Protein AF-A0A956YAU7-F1 (afdb_monomer_lite)

Radius of gyration: 21.34 Å; chains: 1; bounding box: 51×30×57 Å

Sequence (93 aa):
MMGSLARNSLTAFVAITIPLLLIVGSARLAMIPAFLHFNYALPGFEEDYYGFTIEDRLAYGFYALDYMLNGEGISYLADLTLPGEKCYPSQAS

Structure (mmCIF, N/CA/C/O backbone):
data_AF-A0A956YAU7-F1
#
_entry.id   AF-A0A956YAU7-F1
#
loop_
_atom_site.group_PDB
_atom_site.id
_atom_site.type_symbol
_atom_site.label_atom_id
_atom_site.label_alt_id
_atom_site.label_comp_id
_atom_site.label_asym_id
_atom_site.label_entity_id
_atom_site.label_seq_id
_atom_site.pdbx_PDB_ins_code
_atom_site.Cartn_x
_atom_site.Cartn_y
_atom_site.Cartn_z
_atom_site.occupancy
_atom_site.B_iso_or_equiv
_atom_site.auth_seq_id
_atom_site.auth_comp_id
_atom_site.auth_asym_id
_atom_site.auth_atom_id
_atom_site.pdbx_PDB_model_num
ATOM 1 N N . MET A 1 1 ? -30.392 3.796 35.685 1.00 61.03 1 MET A N 1
ATOM 2 C CA . MET A 1 1 ? -30.107 2.479 35.064 1.00 61.03 1 MET A CA 1
ATOM 3 C C . MET A 1 1 ? -29.847 2.593 33.554 1.00 61.03 1 MET A C 1
ATOM 5 O O . MET A 1 1 ? -28.791 2.155 33.118 1.00 61.03 1 MET A O 1
ATOM 9 N N . MET A 1 2 ? -30.708 3.276 32.781 1.00 62.25 2 MET A N 1
ATOM 10 C CA . MET A 1 2 ? -30.580 3.443 31.313 1.00 62.25 2 MET A CA 1
ATOM 11 C C . MET A 1 2 ? -29.246 4.064 30.829 1.00 62.25 2 MET A C 1
ATOM 13 O O . MET A 1 2 ? -28.623 3.551 29.906 1.00 62.25 2 MET A O 1
ATOM 17 N N . GLY A 1 3 ? -28.748 5.121 31.488 1.00 72.06 3 GLY A N 1
ATOM 18 C CA . GLY A 1 3 ? -27.503 5.801 31.080 1.00 72.06 3 GLY A CA 1
ATOM 19 C C . GLY A 1 3 ? -26.214 4.991 31.297 1.00 72.06 3 GLY A C 1
ATOM 20 O O . GLY A 1 3 ? -25.214 5.223 30.626 1.00 72.06 3 GLY A O 1
ATOM 21 N N . SER A 1 4 ? -26.239 4.009 32.204 1.00 74.44 4 SER A N 1
ATOM 22 C CA . SER A 1 4 ? -25.116 3.088 32.431 1.00 74.44 4 SER A CA 1
ATOM 23 C C . SER A 1 4 ? -25.000 2.067 31.295 1.00 74.44 4 SER A C 1
ATOM 25 O O . SER A 1 4 ? -23.913 1.827 30.776 1.00 74.44 4 SER A O 1
ATOM 27 N N . LEU A 1 5 ? -26.141 1.527 30.854 1.00 79.06 5 LEU A N 1
ATOM 28 C CA . LEU A 1 5 ? -26.213 0.540 29.777 1.00 79.06 5 LEU A CA 1
ATOM 29 C C . LEU A 1 5 ? -25.779 1.138 28.426 1.00 79.06 5 LEU A C 1
ATOM 31 O O . LEU A 1 5 ? -25.015 0.518 27.687 1.00 79.06 5 LEU A O 1
ATOM 35 N N . ALA A 1 6 ? -26.213 2.371 28.140 1.00 82.25 6 ALA A N 1
ATOM 36 C CA . ALA A 1 6 ? -25.831 3.106 26.933 1.00 82.25 6 ALA A CA 1
ATOM 37 C C . ALA A 1 6 ? -24.325 3.414 26.896 1.00 82.25 6 ALA A C 1
ATOM 39 O O . ALA A 1 6 ? -23.672 3.187 25.879 1.00 82.25 6 ALA A O 1
ATOM 40 N N . ARG A 1 7 ? -23.752 3.853 28.027 1.00 88.12 7 ARG A N 1
ATOM 41 C CA . ARG A 1 7 ? -22.307 4.096 28.147 1.00 88.12 7 ARG A CA 1
ATOM 42 C C . ARG A 1 7 ? -21.502 2.818 27.907 1.00 88.12 7 ARG A C 1
ATOM 44 O O . ARG A 1 7 ? -20.557 2.843 27.130 1.00 88.12 7 ARG A O 1
ATOM 51 N N . ASN A 1 8 ? -21.904 1.703 28.516 1.00 90.50 8 ASN A N 1
ATOM 52 C CA . ASN A 1 8 ? -21.205 0.426 28.359 1.00 90.50 8 ASN A CA 1
ATOM 53 C C . ASN A 1 8 ? -21.277 -0.102 26.917 1.00 90.50 8 ASN A C 1
ATOM 55 O O . ASN A 1 8 ? -20.290 -0.629 26.409 1.00 90.50 8 ASN A O 1
ATOM 59 N N . SER A 1 9 ? -22.416 0.083 26.243 1.00 93.69 9 SER A N 1
ATOM 60 C CA . SER A 1 9 ? -22.588 -0.308 24.837 1.00 93.69 9 SER A CA 1
ATOM 61 C C . SER A 1 9 ? -21.690 0.512 23.909 1.00 93.69 9 SER A C 1
ATOM 63 O O . SER A 1 9 ? -21.036 -0.049 23.033 1.00 93.69 9 SER A O 1
ATOM 65 N N . LEU A 1 10 ? -21.590 1.827 24.139 1.00 95.44 10 LEU A N 1
ATOM 66 C CA . LEU A 1 10 ? -20.678 2.697 23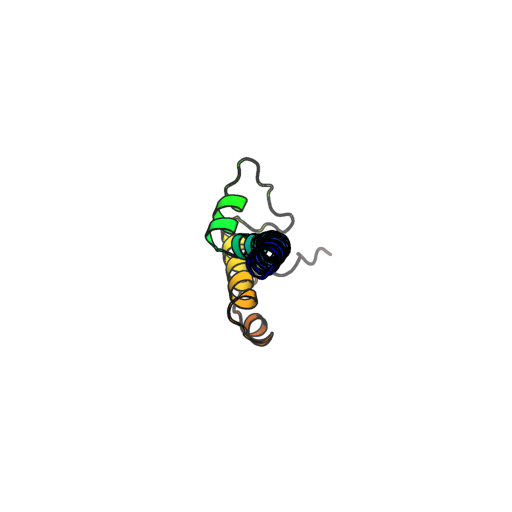.395 1.00 95.44 10 LEU A CA 1
ATOM 67 C C . LEU A 1 10 ? -19.212 2.304 23.622 1.00 95.44 10 LEU A C 1
ATOM 69 O O . LEU A 1 10 ? -18.449 2.217 22.665 1.00 95.44 10 LEU A O 1
ATOM 73 N N . THR A 1 11 ? -18.820 2.026 24.869 1.00 95.50 11 THR A N 1
ATOM 74 C CA . THR A 1 11 ? -17.460 1.564 25.184 1.00 95.50 11 THR A CA 1
ATOM 75 C C . THR A 1 11 ? -17.130 0.262 24.460 1.00 95.50 11 THR A C 1
ATOM 77 O O . THR A 1 11 ? -16.067 0.171 23.854 1.00 95.50 11 THR A O 1
ATOM 80 N N . ALA A 1 12 ? -18.035 -0.720 24.472 1.00 96.56 12 ALA A N 1
ATOM 81 C CA . ALA A 1 12 ? -17.837 -1.985 23.766 1.00 96.56 12 ALA A CA 1
ATOM 82 C C . ALA A 1 12 ? -17.730 -1.784 22.246 1.00 96.56 12 ALA A C 1
ATOM 84 O O . ALA A 1 12 ? -16.831 -2.333 21.611 1.00 96.56 12 ALA A O 1
ATOM 85 N N . PHE A 1 13 ? -18.597 -0.946 21.674 1.00 97.69 13 PHE A N 1
ATOM 86 C CA . PHE A 1 13 ? -18.558 -0.615 20.253 1.00 97.69 13 PHE A CA 1
ATOM 87 C C . PHE A 1 13 ? -17.217 0.008 19.851 1.00 97.69 13 PHE A C 1
ATOM 89 O O . PHE A 1 13 ? -16.584 -0.457 18.904 1.00 97.69 13 PHE A O 1
ATOM 96 N N . VAL A 1 14 ? -16.746 1.015 20.591 1.00 97.56 14 VAL A N 1
ATOM 97 C CA . VAL A 1 14 ? -15.457 1.673 20.324 1.00 97.56 14 VAL A CA 1
ATOM 98 C C . VAL A 1 14 ? -14.298 0.689 20.499 1.00 97.56 14 VAL A C 1
ATOM 100 O O . VAL A 1 14 ? -13.428 0.617 19.634 1.00 97.56 14 VAL A O 1
ATOM 103 N N . ALA A 1 15 ? -14.304 -0.108 21.570 1.00 97.50 15 ALA A N 1
ATOM 104 C CA . ALA A 1 15 ? -13.241 -1.068 21.866 1.00 97.50 15 ALA A CA 1
ATOM 105 C C . ALA A 1 15 ? -13.064 -2.133 20.772 1.00 97.50 15 ALA A C 1
ATOM 107 O O . ALA A 1 15 ? -11.943 -2.569 20.531 1.00 97.50 15 ALA A O 1
ATOM 108 N N . ILE A 1 16 ? -14.146 -2.529 20.096 1.00 97.81 16 ILE A N 1
ATOM 109 C CA . ILE A 1 16 ? -14.106 -3.491 18.984 1.00 97.81 16 ILE A CA 1
ATOM 110 C C . ILE A 1 16 ? -13.787 -2.793 17.657 1.00 97.81 16 ILE A C 1
ATOM 112 O O . ILE A 1 16 ? -12.998 -3.293 16.855 1.00 97.81 16 ILE A O 1
ATOM 116 N N . THR A 1 17 ? -14.388 -1.627 17.418 1.00 97.81 17 THR A N 1
ATOM 117 C CA . THR A 1 17 ? -14.288 -0.933 16.129 1.00 97.81 17 THR A CA 1
ATOM 118 C C . THR A 1 17 ? -12.891 -0.368 15.896 1.00 97.81 17 THR A C 1
ATOM 120 O O . THR A 1 17 ? -12.396 -0.437 14.777 1.00 97.81 17 THR A O 1
ATOM 123 N N . ILE A 1 18 ? -12.221 0.153 16.929 1.00 98.06 18 ILE A N 1
ATOM 124 C CA . ILE A 1 18 ? -10.891 0.760 16.770 1.00 98.06 18 ILE A CA 1
ATOM 125 C C . ILE A 1 18 ? -9.853 -0.252 16.246 1.00 98.06 18 ILE A C 1
ATOM 127 O O . ILE A 1 18 ? -9.266 0.027 15.201 1.00 98.06 18 ILE A O 1
ATOM 131 N N . PRO A 1 19 ? -9.642 -1.435 16.861 1.00 98.00 19 PRO A N 1
ATOM 132 C CA . PRO A 1 19 ? -8.723 -2.436 16.315 1.00 98.00 19 PRO A CA 1
ATOM 133 C C . PRO A 1 19 ? -9.085 -2.871 14.893 1.00 98.00 19 PRO A C 1
ATOM 135 O O . PRO A 1 19 ? -8.203 -2.995 14.047 1.00 98.00 19 PRO A O 1
ATOM 138 N N . LEU A 1 20 ? -10.378 -3.051 14.605 1.00 98.19 20 LEU A N 1
ATOM 139 C CA . LEU A 1 20 ? -10.840 -3.440 13.273 1.00 98.19 20 LEU A CA 1
ATOM 140 C C . LEU A 1 20 ? -10.494 -2.376 12.221 1.00 98.19 20 LEU A C 1
ATOM 142 O O . LEU A 1 20 ? -9.959 -2.704 11.162 1.00 98.19 20 LEU A O 1
ATOM 146 N N . LEU A 1 21 ? -10.748 -1.102 12.529 1.00 98.12 21 LEU A N 1
ATOM 147 C CA . LEU A 1 21 ? -10.403 0.018 11.655 1.00 98.12 21 LEU A CA 1
ATOM 148 C C . LEU A 1 21 ? -8.894 0.159 11.471 1.00 98.12 21 LEU A C 1
ATOM 150 O O . LEU A 1 21 ? -8.463 0.511 10.381 1.00 98.12 21 LEU A O 1
ATOM 154 N N . LEU A 1 22 ? -8.084 -0.135 12.488 1.00 98.12 22 LEU A N 1
ATOM 155 C CA . LEU A 1 22 ? -6.627 -0.114 12.355 1.00 98.12 22 LEU A CA 1
ATOM 156 C C . LEU A 1 22 ? -6.126 -1.227 11.427 1.00 98.12 22 LEU A C 1
ATOM 158 O O . LEU A 1 22 ? -5.262 -0.979 10.589 1.00 98.12 22 LEU A O 1
ATOM 162 N N . ILE A 1 23 ? -6.690 -2.433 11.519 1.00 97.94 23 ILE A N 1
ATOM 163 C CA . ILE A 1 23 ? -6.302 -3.559 10.657 1.00 97.94 23 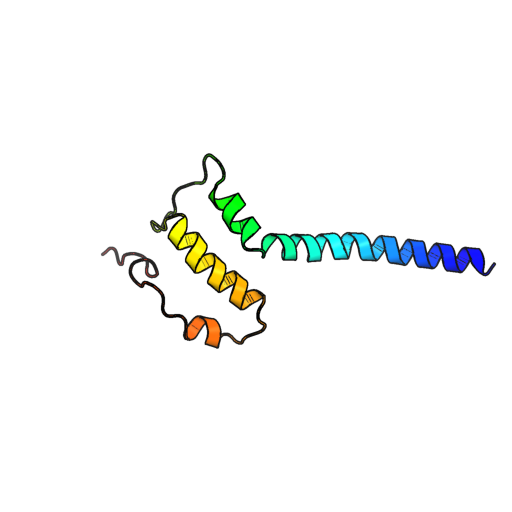ILE A CA 1
ATOM 164 C C . ILE A 1 23 ? -6.710 -3.283 9.206 1.00 97.94 23 ILE A C 1
ATOM 166 O O . ILE A 1 23 ? -5.866 -3.281 8.314 1.00 97.94 23 ILE A O 1
ATOM 170 N N . VAL A 1 24 ? -7.988 -2.985 8.963 1.00 97.19 24 VAL A N 1
ATOM 171 C CA . VAL A 1 24 ? -8.486 -2.723 7.602 1.00 97.19 24 VAL A CA 1
ATOM 172 C C . VAL A 1 24 ? -7.888 -1.432 7.041 1.00 97.19 24 VAL A C 1
ATOM 174 O O . VAL A 1 24 ? -7.501 -1.375 5.876 1.00 97.19 24 VAL A O 1
ATOM 177 N N . GLY A 1 25 ? -7.767 -0.401 7.875 1.00 97.56 25 GLY A N 1
ATOM 178 C CA . GLY A 1 25 ? -7.190 0.887 7.510 1.00 97.56 25 GLY A CA 1
ATOM 179 C C . GLY A 1 25 ? -5.713 0.788 7.151 1.00 97.56 25 GLY A C 1
ATOM 180 O O . GLY A 1 25 ? -5.309 1.364 6.148 1.00 97.56 25 GLY A O 1
ATOM 181 N N . SER A 1 26 ? -4.911 0.025 7.898 1.00 97.38 26 SER A N 1
ATOM 182 C CA . SER A 1 26 ? -3.492 -0.169 7.565 1.00 97.38 26 SER A CA 1
ATOM 183 C C . SER A 1 26 ? -3.310 -0.923 6.249 1.00 97.38 26 SER A C 1
ATOM 185 O O . SER A 1 26 ? -2.536 -0.477 5.403 1.00 97.38 26 SER A O 1
ATOM 187 N N . ALA A 1 27 ? -4.088 -1.985 6.015 1.00 95.25 27 ALA A N 1
ATOM 188 C CA . ALA A 1 27 ? -4.102 -2.675 4.728 1.00 95.25 27 ALA A CA 1
ATOM 189 C C . ALA A 1 27 ? -4.503 -1.721 3.590 1.00 95.25 2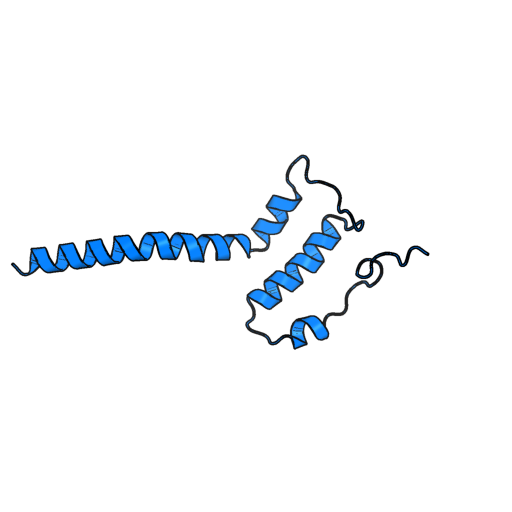7 ALA A C 1
ATOM 191 O O . ALA A 1 27 ? -3.851 -1.686 2.548 1.00 95.25 27 ALA A O 1
ATOM 192 N N . ARG A 1 28 ? -5.531 -0.886 3.798 1.00 95.44 28 ARG A N 1
ATOM 193 C CA . ARG A 1 28 ? -5.959 0.104 2.800 1.00 95.44 28 ARG A CA 1
ATOM 194 C C . ARG A 1 28 ? -4.889 1.157 2.524 1.00 95.44 28 ARG A C 1
ATOM 196 O O . ARG A 1 28 ? -4.717 1.535 1.371 1.00 95.44 28 ARG A O 1
ATOM 203 N N . LEU A 1 29 ? -4.176 1.616 3.550 1.00 96.38 29 LEU A N 1
ATOM 204 C CA . LEU A 1 29 ? -3.077 2.572 3.409 1.00 96.38 29 LEU A CA 1
ATOM 205 C C . LEU A 1 29 ? -1.879 1.969 2.671 1.00 96.38 29 LEU A C 1
ATOM 207 O O . LEU A 1 29 ? -1.237 2.681 1.911 1.00 96.38 29 LEU A O 1
ATOM 211 N N . ALA A 1 30 ? -1.605 0.673 2.831 1.00 95.19 30 ALA A N 1
ATOM 212 C CA . ALA A 1 30 ? -0.563 -0.010 2.061 1.00 95.19 30 ALA A CA 1
ATOM 213 C C . ALA A 1 30 ? -0.905 -0.128 0.561 1.00 95.19 30 ALA A C 1
ATOM 215 O O . ALA A 1 30 ? -0.010 -0.259 -0.267 1.00 95.19 30 ALA A O 1
ATOM 216 N N . MET A 1 31 ? -2.193 -0.049 0.207 1.00 95.81 31 MET A N 1
ATOM 217 C CA . MET A 1 31 ? -2.697 -0.176 -1.165 1.00 95.81 31 MET A CA 1
ATOM 218 C C . MET A 1 31 ? -2.889 1.168 -1.893 1.00 95.81 31 MET A C 1
ATOM 220 O O . MET A 1 31 ? -3.608 1.228 -2.887 1.00 95.81 31 MET A O 1
ATOM 224 N N . ILE A 1 32 ? -2.293 2.270 -1.423 1.00 95.50 32 ILE A N 1
ATOM 225 C CA . ILE A 1 32 ? -2.337 3.550 -2.154 1.00 95.50 32 ILE A CA 1
ATOM 226 C C . ILE A 1 32 ? -1.056 3.750 -2.981 1.00 95.50 32 ILE A C 1
ATOM 228 O O . ILE A 1 32 ? 0.029 3.422 -2.497 1.00 95.50 32 ILE A O 1
ATOM 232 N N . PRO A 1 33 ? -1.124 4.383 -4.169 1.00 95.44 33 PRO A N 1
ATOM 233 C CA . PRO A 1 33 ? 0.064 4.631 -4.994 1.00 95.44 33 PRO A CA 1
ATOM 234 C C . PRO A 1 33 ? 1.183 5.382 -4.258 1.00 95.44 33 PRO A C 1
ATOM 236 O O . PRO A 1 33 ? 2.364 5.084 -4.426 1.00 95.44 33 PRO A O 1
ATOM 239 N N . ALA A 1 34 ? 0.815 6.319 -3.377 1.00 96.62 34 ALA A N 1
ATOM 240 C CA . ALA A 1 34 ? 1.771 7.070 -2.567 1.00 96.62 34 ALA A CA 1
ATOM 241 C C . ALA A 1 34 ? 2.605 6.175 -1.630 1.00 96.62 34 ALA A C 1
ATOM 243 O O . ALA A 1 34 ? 3.773 6.474 -1.390 1.00 96.62 34 ALA A O 1
ATOM 244 N N . PHE A 1 35 ? 2.040 5.070 -1.132 1.00 95.81 35 PHE A N 1
ATOM 245 C CA . PHE A 1 35 ? 2.768 4.124 -0.289 1.00 95.81 35 PHE A CA 1
ATOM 246 C C . PHE A 1 35 ? 3.861 3.411 -1.090 1.00 95.81 35 PHE A C 1
ATOM 248 O O . PHE A 1 35 ? 4.996 3.337 -0.623 1.00 95.81 35 PHE A O 1
ATOM 255 N N . LEU A 1 36 ? 3.563 2.952 -2.309 1.00 94.69 36 LEU A N 1
ATOM 256 C CA . LEU A 1 36 ? 4.553 2.304 -3.179 1.00 94.69 36 LEU A CA 1
ATOM 257 C C . LEU A 1 36 ? 5.690 3.264 -3.535 1.00 94.69 36 LEU A C 1
ATOM 259 O O . LEU A 1 36 ? 6.855 2.922 -3.352 1.00 94.69 36 LEU A O 1
ATOM 263 N N . HIS A 1 37 ? 5.357 4.482 -3.969 1.00 95.38 37 HIS A N 1
ATOM 264 C CA . HIS A 1 37 ? 6.363 5.505 -4.262 1.00 95.38 37 HIS A CA 1
ATOM 265 C C . HIS A 1 37 ? 7.280 5.778 -3.070 1.00 95.38 37 HIS A C 1
ATOM 267 O O . HIS A 1 37 ? 8.494 5.845 -3.236 1.00 95.38 37 HIS A O 1
ATOM 273 N N . PHE A 1 38 ? 6.710 5.913 -1.872 1.00 95.88 38 PHE A N 1
ATOM 274 C CA . PHE A 1 38 ? 7.489 6.153 -0.664 1.00 95.88 38 PHE A CA 1
ATOM 275 C C . PHE A 1 38 ? 8.427 4.984 -0.336 1.00 95.88 38 PHE A C 1
ATOM 277 O O . PHE A 1 38 ? 9.603 5.211 -0.071 1.00 95.88 38 PHE A O 1
ATOM 284 N N . ASN A 1 39 ? 7.932 3.744 -0.380 1.00 93.25 39 ASN A N 1
ATOM 285 C CA . ASN A 1 39 ? 8.727 2.566 -0.021 1.00 93.25 39 ASN A CA 1
ATOM 286 C C . ASN A 1 39 ? 9.862 2.307 -1.015 1.00 93.25 39 ASN A C 1
ATOM 288 O O . ASN A 1 39 ? 10.979 2.014 -0.596 1.00 93.25 39 ASN A O 1
ATOM 292 N N . TYR A 1 40 ? 9.605 2.464 -2.315 1.00 93.00 40 TYR A N 1
ATOM 293 C CA . TYR A 1 40 ? 10.643 2.289 -3.332 1.00 93.00 40 TYR A CA 1
ATOM 294 C C . TYR A 1 40 ? 11.668 3.430 -3.362 1.00 93.00 40 TYR A C 1
ATOM 296 O O . TYR A 1 40 ? 12.763 3.243 -3.879 1.00 93.00 40 TYR A O 1
ATOM 304 N N . ALA A 1 41 ? 11.353 4.591 -2.780 1.00 92.69 41 ALA A N 1
ATOM 305 C CA . ALA A 1 41 ? 12.288 5.706 -2.631 1.00 92.69 41 ALA A CA 1
ATOM 306 C C . ALA A 1 41 ? 13.132 5.639 -1.342 1.00 92.69 41 ALA A C 1
ATOM 308 O O . ALA A 1 41 ? 13.899 6.567 -1.068 1.00 92.69 41 ALA A O 1
ATOM 309 N N . LEU A 1 42 ? 12.988 4.587 -0.525 1.00 94.75 42 LEU A N 1
ATOM 310 C CA . LEU A 1 42 ? 13.739 4.473 0.722 1.00 94.75 42 LEU A CA 1
ATOM 311 C C . LEU A 1 42 ? 15.251 4.369 0.452 1.00 94.75 42 LEU A C 1
ATOM 313 O O . LEU A 1 42 ? 15.678 3.605 -0.418 1.00 94.75 42 LEU A O 1
ATOM 317 N N . PRO A 1 43 ? 16.091 5.091 1.219 1.00 94.12 43 PRO A N 1
ATOM 318 C CA . PRO A 1 43 ? 17.535 4.927 1.136 1.00 94.12 43 PRO A CA 1
ATOM 319 C C . PRO A 1 43 ? 17.932 3.477 1.423 1.00 94.12 43 PRO A C 1
ATOM 321 O O . PRO A 1 43 ? 17.535 2.915 2.443 1.00 94.12 43 PRO A O 1
ATOM 324 N N . GLY A 1 44 ? 18.736 2.888 0.538 1.00 89.88 44 GLY A N 1
ATOM 325 C CA . GLY A 1 44 ? 19.172 1.497 0.671 1.00 89.88 44 GLY A CA 1
ATOM 326 C C . GLY A 1 44 ? 18.131 0.462 0.240 1.00 89.88 44 GLY A C 1
ATOM 327 O O . GLY A 1 44 ? 18.296 -0.706 0.577 1.00 89.88 44 GLY A O 1
ATOM 328 N N . PHE A 1 45 ? 17.078 0.860 -0.487 1.00 90.88 45 PHE A N 1
ATOM 329 C CA . PHE A 1 45 ? 16.190 -0.100 -1.138 1.00 90.88 45 PHE A CA 1
ATOM 330 C C . PHE A 1 45 ? 16.995 -0.986 -2.101 1.00 90.88 45 PHE A C 1
ATOM 332 O O . PHE A 1 45 ? 17.704 -0.478 -2.971 1.00 90.88 45 PHE A O 1
ATOM 339 N N . GLU A 1 46 ? 16.923 -2.302 -1.904 1.00 90.44 46 GLU A N 1
ATOM 340 C CA . GLU A 1 46 ? 17.755 -3.257 -2.633 1.00 90.44 46 GLU A CA 1
ATOM 341 C C . GLU A 1 46 ? 17.357 -3.363 -4.111 1.00 90.44 46 GLU A C 1
ATOM 343 O O . GLU A 1 46 ? 16.186 -3.232 -4.497 1.00 90.44 46 GLU A O 1
ATOM 348 N N . GLU A 1 47 ? 18.355 -3.635 -4.951 1.00 89.25 47 GLU A N 1
ATOM 349 C CA . GLU A 1 47 ? 18.118 -3.953 -6.354 1.00 89.25 47 GLU A CA 1
ATOM 350 C C . GLU A 1 47 ? 17.267 -5.219 -6.484 1.00 89.25 47 GLU A C 1
ATOM 352 O O . GLU A 1 47 ? 17.306 -6.130 -5.656 1.00 89.25 47 GLU A O 1
ATOM 357 N N . ASP A 1 48 ? 16.446 -5.265 -7.531 1.00 88.94 48 ASP A N 1
ATOM 358 C CA . ASP A 1 48 ? 15.613 -6.432 -7.774 1.00 88.94 48 ASP A CA 1
ATOM 359 C C . ASP A 1 48 ? 16.427 -7.628 -8.243 1.00 88.94 48 ASP A C 1
ATOM 361 O O . ASP A 1 48 ? 17.213 -7.513 -9.181 1.00 88.94 48 ASP A O 1
ATOM 365 N N . TYR A 1 49 ? 16.150 -8.802 -7.673 1.00 85.81 49 TYR A N 1
ATOM 366 C CA . TYR A 1 49 ? 16.788 -10.048 -8.091 1.00 85.81 49 TYR A CA 1
ATOM 367 C C . TYR A 1 49 ? 16.558 -10.367 -9.580 1.00 85.81 49 TYR A C 1
ATOM 369 O O . TYR A 1 49 ? 17.433 -10.933 -10.231 1.00 85.81 49 TYR A O 1
ATOM 377 N N . TYR A 1 50 ? 15.405 -9.983 -10.135 1.00 84.38 50 TYR A N 1
ATOM 378 C CA . TYR A 1 50 ? 15.050 -10.196 -11.539 1.00 84.38 50 TYR A CA 1
ATOM 379 C C . TYR A 1 50 ? 15.371 -8.981 -12.429 1.00 84.38 50 TYR A C 1
ATOM 381 O O . TYR A 1 50 ? 15.006 -8.964 -13.603 1.00 84.38 50 TYR A O 1
ATOM 389 N N . GLY A 1 51 ? 16.062 -7.962 -11.901 1.00 86.56 51 GLY A N 1
ATOM 390 C CA . GLY A 1 51 ? 16.505 -6.791 -12.665 1.00 86.56 51 GLY A CA 1
ATOM 391 C C . GLY A 1 51 ? 15.419 -5.745 -12.951 1.00 86.56 51 GLY A C 1
ATOM 392 O O . GLY A 1 51 ? 15.580 -4.922 -13.858 1.00 86.56 51 GLY A O 1
ATOM 393 N N . PHE A 1 52 ? 14.306 -5.754 -12.214 1.00 87.75 52 PHE A N 1
ATOM 394 C CA . PHE A 1 52 ? 13.299 -4.690 -12.273 1.00 87.75 52 PHE A CA 1
ATOM 395 C C . PHE A 1 52 ? 13.871 -3.377 -11.727 1.00 87.75 52 PHE A C 1
ATOM 397 O O . PHE A 1 52 ? 14.378 -3.326 -10.602 1.00 87.75 52 PHE A O 1
ATOM 404 N N . THR A 1 53 ? 13.747 -2.297 -12.503 1.00 90.06 53 THR A N 1
ATOM 405 C CA . THR A 1 53 ? 14.033 -0.951 -11.991 1.00 90.06 53 THR A CA 1
ATOM 406 C C . THR A 1 53 ? 12.908 -0.493 -11.062 1.00 90.06 53 THR A C 1
ATOM 408 O O . THR A 1 53 ? 11.856 -1.129 -10.963 1.0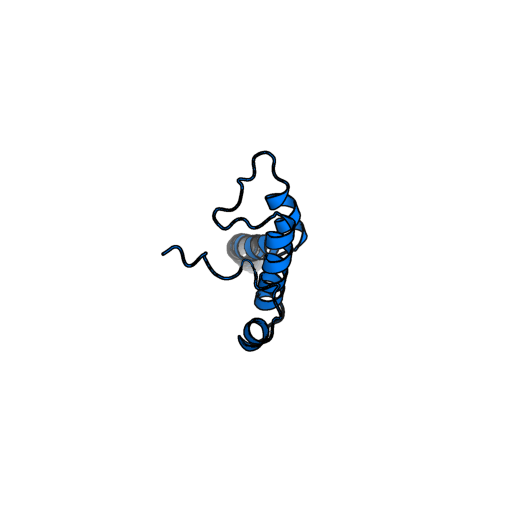0 90.06 53 THR A O 1
ATOM 4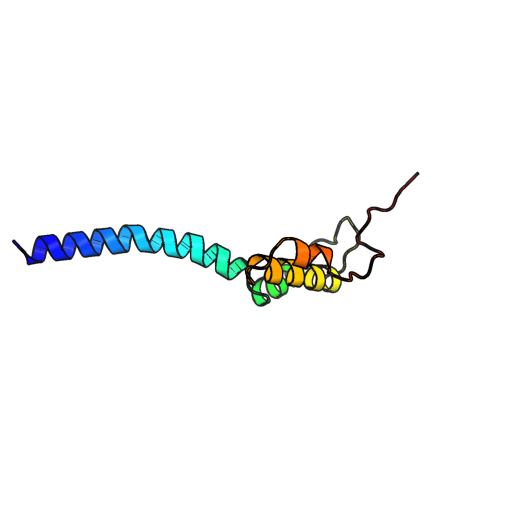11 N N . ILE A 1 54 ? 13.103 0.630 -10.371 1.00 91.75 54 ILE A N 1
ATOM 412 C CA . ILE A 1 54 ? 12.041 1.233 -9.555 1.00 91.75 54 ILE A CA 1
ATOM 413 C C . ILE A 1 54 ? 10.815 1.561 -10.419 1.00 91.75 54 ILE A C 1
ATOM 415 O O . ILE A 1 54 ? 9.684 1.323 -9.999 1.00 91.75 54 ILE A O 1
ATOM 419 N N . GLU A 1 55 ? 11.029 2.049 -11.638 1.00 90.88 55 GLU A N 1
ATOM 420 C CA . GLU A 1 55 ? 9.972 2.378 -12.596 1.00 90.88 55 GLU A CA 1
ATOM 421 C C . GLU A 1 55 ? 9.183 1.137 -13.005 1.00 90.88 55 GLU A C 1
ATOM 423 O O . GLU A 1 55 ? 7.953 1.182 -13.011 1.00 90.88 55 GLU A O 1
ATOM 428 N N . ASP A 1 56 ? 9.869 0.019 -13.270 1.00 90.19 56 ASP A N 1
ATOM 429 C CA . ASP A 1 56 ? 9.202 -1.251 -13.554 1.00 90.19 56 ASP A CA 1
ATOM 430 C C . ASP A 1 56 ? 8.324 -1.652 -12.363 1.00 90.19 56 ASP A C 1
ATOM 432 O O . ASP A 1 56 ? 7.120 -1.853 -12.508 1.00 90.19 56 ASP A O 1
ATOM 436 N N . ARG A 1 57 ? 8.899 -1.709 -11.155 1.00 90.19 57 ARG A N 1
ATOM 437 C CA . ARG A 1 57 ? 8.176 -2.110 -9.935 1.00 90.19 57 ARG A CA 1
ATOM 438 C C . ARG A 1 57 ? 6.942 -1.248 -9.682 1.00 90.19 57 ARG A C 1
ATOM 440 O O . ARG A 1 57 ? 5.912 -1.777 -9.274 1.00 90.19 57 ARG A O 1
ATOM 447 N N . LEU A 1 58 ? 7.034 0.058 -9.928 1.00 92.50 58 LEU A N 1
ATOM 448 C CA . LEU A 1 58 ? 5.899 0.972 -9.822 1.00 92.50 58 LEU A CA 1
ATOM 449 C C . LEU A 1 58 ? 4.836 0.672 -10.880 1.00 92.50 58 LEU A C 1
ATOM 451 O O . LEU A 1 58 ? 3.664 0.575 -10.527 1.00 92.50 58 LEU A O 1
ATOM 455 N N . ALA A 1 59 ? 5.224 0.460 -12.140 1.00 90.38 59 ALA A N 1
ATOM 456 C CA . ALA A 1 59 ? 4.288 0.124 -13.211 1.00 90.38 59 ALA A CA 1
ATOM 457 C C . ALA A 1 59 ? 3.508 -1.168 -12.904 1.00 90.38 59 ALA A C 1
ATOM 459 O O . ALA A 1 59 ? 2.278 -1.158 -12.892 1.00 90.38 59 ALA A O 1
ATOM 460 N N . TYR A 1 60 ? 4.206 -2.258 -12.569 1.00 90.12 60 TYR A N 1
ATOM 461 C CA . TYR A 1 60 ? 3.562 -3.527 -12.201 1.00 90.12 60 TYR A CA 1
ATOM 462 C C . TYR A 1 60 ? 2.786 -3.429 -10.883 1.00 90.12 60 TYR A C 1
ATOM 464 O O . TYR A 1 60 ? 1.697 -3.990 -10.754 1.00 90.12 60 TYR A O 1
ATOM 472 N N . GLY A 1 61 ? 3.322 -2.691 -9.911 1.00 92.31 61 GLY A N 1
ATOM 473 C CA . GLY A 1 61 ? 2.673 -2.449 -8.630 1.00 92.31 61 GLY A CA 1
ATOM 474 C C . GLY A 1 61 ? 1.330 -1.743 -8.789 1.00 92.31 61 GLY A C 1
ATOM 475 O O . GLY A 1 61 ? 0.370 -2.126 -8.127 1.00 92.31 61 GLY A O 1
ATOM 476 N N . PHE A 1 62 ? 1.218 -0.769 -9.695 1.00 93.69 62 PHE A N 1
ATOM 477 C CA . PHE A 1 62 ? -0.045 -0.070 -9.940 1.00 93.69 62 PHE A CA 1
ATOM 478 C C . PHE A 1 62 ? -1.103 -0.958 -10.583 1.00 93.69 62 PHE A C 1
ATOM 480 O O . PHE A 1 62 ? -2.242 -0.912 -10.132 1.00 93.69 62 PHE A O 1
ATOM 487 N N . TYR A 1 63 ? -0.740 -1.844 -11.515 1.00 93.00 63 TYR A N 1
ATOM 488 C CA . TYR A 1 63 ? -1.686 -2.849 -12.014 1.00 93.00 63 TYR A CA 1
ATOM 489 C C . TYR A 1 63 ? -2.193 -3.769 -10.897 1.00 93.00 63 TYR A C 1
ATOM 491 O O . TYR A 1 63 ? -3.377 -4.098 -10.842 1.00 93.00 63 TYR A O 1
ATOM 499 N N . ALA A 1 64 ? -1.321 -4.160 -9.962 1.00 92.44 64 ALA A N 1
ATOM 500 C CA . ALA A 1 64 ? -1.739 -4.946 -8.805 1.00 92.44 64 ALA A CA 1
ATOM 501 C C . ALA A 1 64 ? -2.686 -4.155 -7.885 1.00 92.44 64 ALA A C 1
ATOM 503 O O . ALA A 1 64 ? -3.699 -4.701 -7.448 1.00 92.44 64 ALA A O 1
ATOM 504 N N . LEU A 1 65 ? -2.397 -2.874 -7.620 1.00 95.56 65 LEU A N 1
ATOM 505 C CA . LEU A 1 65 ? -3.296 -2.008 -6.852 1.00 95.56 65 LEU A CA 1
ATOM 506 C C . LEU A 1 65 ? -4.659 -1.881 -7.532 1.00 95.56 65 LEU A C 1
ATOM 508 O O . LEU A 1 65 ? -5.679 -2.069 -6.875 1.00 95.56 65 LEU A O 1
ATOM 512 N N . ASP A 1 66 ? -4.687 -1.606 -8.832 1.00 94.94 66 ASP A N 1
ATOM 513 C CA . ASP A 1 66 ? -5.927 -1.475 -9.592 1.00 94.94 66 ASP A CA 1
ATOM 514 C C . ASP A 1 66 ? -6.757 -2.756 -9.496 1.00 94.94 66 ASP A C 1
ATOM 516 O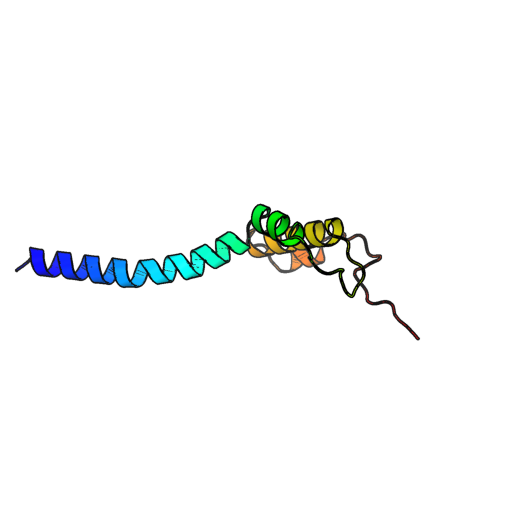 O . ASP A 1 66 ? -7.915 -2.685 -9.092 1.00 94.94 66 ASP A O 1
ATOM 520 N N . TYR A 1 67 ? -6.153 -3.928 -9.727 1.00 95.06 67 TYR A N 1
ATOM 521 C CA . TYR A 1 67 ? -6.834 -5.221 -9.593 1.00 95.06 67 TYR A CA 1
ATOM 522 C C . TYR A 1 67 ? -7.426 -5.454 -8.195 1.00 95.06 67 TYR A C 1
ATOM 524 O O . TYR A 1 67 ? -8.545 -5.941 -8.048 1.00 95.06 67 TYR A O 1
ATOM 532 N N . MET A 1 68 ? -6.689 -5.095 -7.139 1.00 94.19 68 MET A N 1
ATOM 533 C CA . MET A 1 68 ? -7.159 -5.265 -5.760 1.00 94.19 68 MET A CA 1
ATOM 534 C C . MET A 1 68 ? -8.303 -4.310 -5.400 1.00 94.19 68 MET A C 1
ATOM 536 O O . MET A 1 68 ? -9.045 -4.578 -4.451 1.00 94.19 68 MET A O 1
ATOM 540 N N . LEU A 1 69 ? -8.430 -3.181 -6.104 1.00 94.69 69 LEU A N 1
ATOM 541 C CA . LEU A 1 69 ? -9.308 -2.080 -5.709 1.00 94.69 69 LEU A CA 1
ATOM 542 C C . LEU A 1 69 ? -10.490 -1.829 -6.648 1.00 94.69 69 LEU A C 1
ATOM 544 O O . LEU A 1 69 ? -11.469 -1.225 -6.204 1.00 94.69 69 LEU A O 1
ATOM 548 N N . ASN A 1 70 ? -10.423 -2.263 -7.905 1.00 94.50 70 ASN A N 1
ATOM 549 C CA . ASN A 1 70 ? -11.449 -2.003 -8.918 1.00 94.50 70 ASN A CA 1
ATOM 550 C C . ASN A 1 70 ? -12.612 -3.013 -8.886 1.00 94.50 70 ASN A C 1
ATOM 552 O O . ASN A 1 70 ? -13.675 -2.731 -9.435 1.00 94.50 70 ASN A O 1
ATOM 556 N N . GLY A 1 71 ? -12.440 -4.153 -8.207 1.00 95.12 71 GLY A N 1
ATOM 557 C CA . GLY A 1 71 ? -13.453 -5.207 -8.121 1.00 95.12 71 GLY A CA 1
ATOM 558 C C . GLY A 1 71 ? -13.632 -6.008 -9.414 1.00 95.12 71 GLY A C 1
ATOM 559 O O . GLY A 1 71 ? -14.647 -6.690 -9.564 1.00 95.12 71 GLY A O 1
ATOM 560 N N . GLU A 1 72 ? -12.683 -5.925 -10.346 1.00 96.19 72 GLU A N 1
ATOM 561 C CA . GLU A 1 72 ? -12.706 -6.705 -11.578 1.00 96.19 72 GLU A CA 1
ATOM 562 C C . GLU A 1 72 ? -12.313 -8.169 -11.348 1.00 96.19 72 GLU A C 1
ATOM 564 O O . GLU A 1 72 ? -11.689 -8.548 -10.355 1.00 96.19 72 GLU A O 1
ATOM 569 N N . GLY A 1 73 ? -12.721 -9.025 -12.286 1.00 95.44 73 GLY A N 1
ATOM 570 C CA . GLY A 1 73 ? -12.319 -10.427 -12.300 1.00 95.44 73 GLY A CA 1
ATOM 571 C C . GLY A 1 73 ? -10.873 -10.609 -12.765 1.00 95.44 73 GLY A C 1
ATOM 572 O O . GLY A 1 73 ? -10.236 -9.687 -13.268 1.00 95.44 73 GLY A O 1
ATOM 573 N N . ILE A 1 74 ? -10.371 -11.844 -12.671 1.00 94.75 74 ILE A N 1
ATOM 574 C CA . ILE A 1 74 ? -9.001 -12.207 -13.078 1.00 94.75 74 ILE A CA 1
ATOM 575 C C . ILE A 1 74 ? -8.667 -11.843 -14.538 1.00 94.75 74 ILE A C 1
ATOM 577 O O . ILE A 1 74 ? -7.496 -11.696 -14.880 1.00 94.75 74 ILE A O 1
ATOM 581 N N . SER A 1 75 ? -9.685 -11.660 -15.389 1.00 94.88 75 SER A N 1
ATOM 582 C CA . SER A 1 75 ? -9.535 -11.188 -16.769 1.00 94.88 75 SER A CA 1
ATOM 583 C C . SER A 1 75 ? -8.816 -9.846 -16.864 1.00 94.88 75 SER A C 1
ATOM 585 O O . SER A 1 75 ? -8.037 -9.676 -17.790 1.00 94.88 75 SER A O 1
ATOM 587 N N . TYR A 1 76 ? -8.982 -8.948 -15.883 1.00 94.88 76 TYR A N 1
ATOM 588 C CA . TYR A 1 76 ? -8.238 -7.685 -15.832 1.00 94.88 76 TYR A CA 1
ATOM 589 C C . TYR A 1 76 ? -6.735 -7.921 -15.994 1.00 94.88 76 TYR A C 1
ATOM 591 O O . TYR A 1 76 ? -6.106 -7.318 -16.854 1.00 94.88 76 TYR A O 1
ATOM 599 N N . LEU A 1 77 ? -6.178 -8.852 -15.209 1.00 92.19 77 LEU A N 1
ATOM 600 C CA . LEU A 1 77 ? -4.758 -9.194 -15.269 1.00 92.19 77 LEU A CA 1
ATOM 601 C C . LEU A 1 77 ? -4.395 -9.940 -16.557 1.00 92.19 77 LEU A C 1
ATOM 603 O O . LEU A 1 77 ? -3.294 -9.759 -17.068 1.00 92.19 77 LEU A O 1
ATOM 607 N N . ALA A 1 78 ? -5.297 -10.784 -17.063 1.00 91.44 78 ALA A N 1
ATOM 608 C CA . ALA A 1 78 ? -5.070 -11.559 -18.283 1.00 91.44 78 ALA A CA 1
ATOM 609 C C . ALA A 1 78 ? -4.991 -10.673 -19.537 1.00 91.44 78 ALA A C 1
ATOM 611 O O . ALA A 1 78 ? -4.252 -10.995 -20.466 1.00 91.44 78 ALA A O 1
ATOM 612 N N . ASP A 1 79 ? -5.721 -9.559 -19.535 1.00 92.62 79 ASP A N 1
ATOM 613 C CA . ASP A 1 79 ? -5.813 -8.629 -20.658 1.00 92.62 79 ASP A CA 1
ATOM 614 C C . ASP A 1 79 ? -4.732 -7.526 -20.610 1.00 92.62 79 ASP A C 1
ATOM 616 O O . ASP A 1 79 ? -4.625 -6.721 -21.539 1.00 92.62 79 ASP A O 1
ATOM 620 N N . LEU A 1 80 ? -3.897 -7.482 -19.558 1.00 89.69 80 LEU A N 1
ATOM 621 C CA . LEU A 1 80 ? -2.795 -6.521 -19.454 1.00 89.69 80 LEU A CA 1
ATOM 622 C C . LEU A 1 80 ? -1.738 -6.761 -20.537 1.00 89.69 80 LEU A C 1
ATOM 624 O O . LEU A 1 80 ? -1.119 -7.821 -20.630 1.00 89.69 80 LEU A O 1
ATOM 628 N N . THR A 1 81 ? -1.432 -5.712 -21.298 1.00 85.19 81 THR A N 1
ATOM 629 C CA . THR A 1 81 ? -0.272 -5.683 -22.193 1.00 85.19 81 THR A CA 1
ATOM 630 C C . THR A 1 81 ? 0.949 -5.172 -21.437 1.00 85.19 81 THR A C 1
ATOM 632 O O . THR A 1 81 ? 1.084 -3.970 -21.203 1.00 85.19 81 THR A O 1
ATOM 635 N N . LEU A 1 82 ? 1.838 -6.088 -21.058 1.00 81.44 82 LEU A N 1
ATOM 636 C CA . LEU A 1 82 ? 3.041 -5.793 -20.279 1.00 81.44 82 LEU A CA 1
ATOM 637 C C . LEU A 1 82 ? 4.284 -5.728 -21.188 1.00 81.44 82 LEU A C 1
ATOM 639 O O . LEU A 1 82 ? 4.361 -6.471 -22.172 1.00 81.44 82 LEU A O 1
ATOM 643 N N . PRO A 1 83 ? 5.284 -4.882 -20.878 1.00 68.44 83 PRO A N 1
ATOM 644 C CA . PRO A 1 83 ? 6.570 -4.888 -21.570 1.00 68.44 83 PRO A CA 1
ATOM 645 C C . PRO A 1 83 ? 7.327 -6.189 -21.235 1.00 68.44 83 PRO A C 1
ATOM 647 O O . PRO A 1 83 ? 7.993 -6.310 -20.211 1.00 68.44 83 PRO A O 1
ATOM 650 N N . GLY A 1 84 ? 7.170 -7.200 -22.093 1.00 62.78 84 GLY A N 1
ATOM 651 C CA . GLY A 1 84 ? 7.464 -8.611 -21.809 1.00 62.78 84 GLY A CA 1
ATOM 652 C C . GLY A 1 84 ? 8.929 -9.027 -21.625 1.00 62.78 84 GLY A C 1
ATOM 653 O O . GLY A 1 84 ? 9.177 -10.221 -21.487 1.00 62.78 84 GLY A O 1
ATOM 654 N N . GLU A 1 85 ? 9.899 -8.108 -21.601 1.00 66.88 85 GLU A N 1
ATOM 655 C CA . GLU A 1 85 ? 11.319 -8.476 -21.448 1.00 66.88 85 GLU A CA 1
ATOM 656 C C . GLU A 1 85 ? 11.667 -8.997 -20.043 1.00 66.88 85 GLU A C 1
ATOM 658 O O . GLU A 1 85 ? 12.566 -9.823 -19.915 1.00 66.88 85 GLU A O 1
ATOM 663 N N . LYS A 1 86 ? 10.954 -8.560 -18.993 1.00 65.38 86 LYS A N 1
ATOM 664 C CA . LYS A 1 86 ? 11.279 -8.888 -17.587 1.00 65.38 86 LYS A CA 1
ATOM 665 C C . LYS A 1 86 ? 10.271 -9.806 -16.885 1.00 65.38 86 LYS A C 1
ATOM 667 O O . LYS A 1 86 ? 10.502 -10.222 -15.756 1.00 65.38 86 LYS A O 1
ATOM 672 N N . CYS A 1 87 ? 9.159 -10.158 -17.537 1.00 64.81 87 CYS A N 1
ATOM 673 C CA . CYS A 1 87 ? 8.112 -11.009 -16.946 1.00 64.81 87 CYS A CA 1
ATOM 674 C C . CYS A 1 87 ? 8.439 -12.510 -16.949 1.00 64.81 87 CYS A C 1
ATOM 676 O O . CYS A 1 87 ? 7.669 -13.301 -16.406 1.00 64.81 87 CYS A O 1
ATOM 678 N N . TYR A 1 88 ? 9.560 -12.907 -17.548 1.00 57.78 88 TYR A N 1
ATOM 679 C CA . TYR A 1 88 ? 10.010 -14.291 -17.587 1.00 57.78 88 TYR A CA 1
ATOM 680 C C . TYR A 1 88 ? 11.422 -14.359 -17.004 1.00 57.78 88 TYR A C 1
ATOM 682 O O . TYR A 1 88 ? 12.282 -13.595 -17.449 1.00 57.78 88 TYR A O 1
ATOM 690 N N . PRO A 1 89 ? 11.698 -15.248 -16.030 1.00 55.56 89 PRO A N 1
ATOM 691 C CA . PRO A 1 89 ? 13.074 -15.492 -15.623 1.00 55.56 89 PRO A CA 1
ATOM 692 C C . PRO A 1 89 ? 13.868 -15.907 -16.862 1.00 55.56 89 PRO A C 1
ATOM 694 O O . PRO A 1 89 ? 13.346 -16.650 -17.707 1.00 55.56 89 PRO A O 1
ATOM 697 N N . SER A 1 90 ? 15.109 -15.420 -16.984 1.00 56.88 90 SER A N 1
ATOM 698 C CA . SER A 1 90 ? 15.960 -15.848 -18.090 1.00 56.88 90 SER A CA 1
ATOM 699 C C . SER A 1 90 ? 16.017 -17.375 -18.061 1.00 56.88 90 SER A C 1
ATOM 701 O O . SER A 1 90 ? 16.262 -17.989 -17.020 1.00 56.88 90 SER A O 1
ATOM 703 N N . GLN A 1 91 ? 15.680 -18.003 -19.187 1.00 54.47 91 GLN A N 1
ATOM 704 C CA . GLN A 1 91 ? 15.798 -19.447 -19.346 1.00 54.47 91 GLN A CA 1
ATOM 705 C C . GLN A 1 91 ? 17.296 -19.751 -19.459 1.00 54.47 91 GLN A C 1
ATOM 707 O O . GLN A 1 91 ? 17.815 -19.952 -20.554 1.00 54.47 91 GLN A O 1
ATOM 712 N N . ALA A 1 92 ? 18.025 -19.653 -18.350 1.00 51.00 92 ALA A N 1
ATOM 713 C CA . ALA A 1 92 ? 19.422 -20.036 -18.308 1.00 51.00 92 ALA A CA 1
ATOM 714 C C . ALA A 1 92 ? 19.496 -21.563 -18.471 1.00 51.00 92 ALA A C 1
ATOM 716 O O . ALA A 1 92 ? 18.979 -22.311 -17.642 1.00 51.00 92 ALA A O 1
ATOM 717 N N . SER A 1 93 ? 20.079 -21.972 -19.600 1.00 47.00 93 SER A N 1
ATOM 718 C CA . SER A 1 93 ? 20.492 -23.328 -19.981 1.00 47.00 93 SER A CA 1
ATOM 719 C C . SER A 1 93 ? 21.574 -23.898 -19.075 1.00 47.00 93 SER A C 1
ATOM 721 O O . SER A 1 93 ? 22.516 -23.122 -18.788 1.00 47.00 93 SER A O 1
#

pLDDT: mean 88.07, std 12.65, range [47.0, 98.19]

Secondary structure (DSSP, 8-state):
-HHHHHHHHHHHHHHHHHHHHHHHHHHHHHTSHHHHHHHHTSTTPPPPTT---HHHHHHHHHHHHHHHHH---THHHHT----TTSSS-----

Foldseek 3Di:
DVVVVVVVVVVVCCVVVVVVCCVVVVVVVCLDLVNLVVVLPDPPDDADPLRQDSVNCSVVSVLVSCCVPVPDDPVSVVPDDDPPPRPDRPPDD